Protein AF-A0A449AA00-F1 (afdb_monomer_lite)

Radius of gyration: 12.56 Å; chains: 1; bounding box: 26×24×32 Å

pLDDT: mean 91.99, std 5.95, range [57.31, 97.31]

Foldseek 3Di:
DQDPLLVVLVLCVQPPDPVLLVLLLVVCCVPPPVSVVLRCCVVVVHDDDSLVSNLVSSQSSVLLCVLLVVRRPGDHPDHDDHDDNVVSVVSCVVSVSD

Secondary structure (DSSP, 8-state):
---HHHHHTTTTTT-S-HHHHHHHHHHHHHH-HHHHHHHHHHHHT----HHHHHHHHHHHHHHHHHHHT-------SS--PPPPHHHHHHHHHHTT--

Sequence (98 aa):
MLSSKIISWNLFKGVTDHQKAMNYLNYIINTNFEAKSAYENIISGKEYDDSITKNFFAFALQQYSNYLGLDWNIQVENKFIEFPKNYLEKVAIELGDK

Organism: NCBI:txid2112

Structure (mmCIF, N/CA/C/O backbone):
data_AF-A0A449AA00-F1
#
_entry.id   AF-A0A449AA00-F1
#
loop_
_atom_site.group_PDB
_atom_site.id
_atom_site.type_symbol
_atom_site.label_atom_id
_atom_site.label_alt_id
_atom_site.label_comp_id
_atom_site.label_asym_id
_atom_site.label_entity_id
_atom_site.label_seq_id
_atom_site.pdbx_PDB_ins_code
_atom_site.Cartn_x
_atom_site.Cartn_y
_atom_site.Cartn_z
_atom_site.occupancy
_atom_site.B_iso_or_equiv
_atom_site.auth_seq_id
_atom_site.auth_comp_id
_atom_site.auth_asym_id
_atom_site.auth_atom_id
_atom_site.pdbx_PDB_model_num
ATOM 1 N N . MET A 1 1 ? 3.364 9.594 7.697 1.00 57.31 1 MET A N 1
ATOM 2 C CA . MET A 1 1 ? 3.947 8.437 8.407 1.00 57.31 1 MET A CA 1
ATOM 3 C C . MET A 1 1 ? 2.829 7.450 8.636 1.00 57.31 1 MET A C 1
ATOM 5 O O . MET A 1 1 ? 1.778 7.883 9.095 1.00 57.31 1 MET A O 1
ATOM 9 N N . LEU A 1 2 ? 3.040 6.175 8.302 1.00 75.12 2 LEU A N 1
ATOM 10 C CA . LEU A 1 2 ? 2.055 5.133 8.579 1.00 75.12 2 LEU A CA 1
ATOM 11 C C . LEU A 1 2 ? 1.873 4.967 10.087 1.00 75.12 2 LEU A C 1
ATOM 13 O O . LEU A 1 2 ? 2.816 5.132 10.861 1.00 75.12 2 LEU A O 1
ATOM 17 N N . SER A 1 3 ? 0.657 4.615 10.494 1.00 77.25 3 SER A N 1
ATOM 18 C CA . SER A 1 3 ? 0.364 4.305 11.886 1.00 77.25 3 SER A CA 1
ATOM 19 C C . SER A 1 3 ? 1.054 2.999 12.292 1.00 77.25 3 SER A C 1
ATOM 21 O O . SER A 1 3 ? 1.221 2.081 11.482 1.00 77.25 3 SER A O 1
ATOM 23 N N . SER A 1 4 ? 1.426 2.890 13.570 1.00 76.44 4 SER A N 1
ATOM 24 C CA . SER A 1 4 ? 1.991 1.660 14.152 1.00 76.44 4 SER A CA 1
ATOM 25 C C . SER A 1 4 ? 1.095 0.440 13.911 1.00 76.44 4 SER A C 1
ATOM 27 O O . SER A 1 4 ? 1.591 -0.672 13.736 1.00 76.44 4 SER A O 1
ATOM 29 N N . LYS A 1 5 ? -0.222 0.660 13.819 1.00 82.50 5 LYS A N 1
ATOM 30 C CA . LYS A 1 5 ? -1.218 -0.358 13.488 1.00 82.50 5 LYS A CA 1
ATOM 31 C C . LYS A 1 5 ? -0.999 -0.962 12.094 1.00 82.50 5 LYS A C 1
ATOM 33 O O . LYS A 1 5 ? -0.926 -2.183 11.990 1.00 82.50 5 LYS A O 1
ATOM 38 N N . ILE A 1 6 ? -0.813 -0.150 11.049 1.00 82.69 6 ILE A N 1
ATOM 39 C CA . ILE A 1 6 ? -0.568 -0.659 9.683 1.00 82.69 6 ILE A CA 1
ATOM 40 C C . ILE A 1 6 ? 0.716 -1.491 9.623 1.00 82.69 6 ILE A C 1
ATOM 42 O O . ILE A 1 6 ? 0.749 -2.546 8.992 1.00 82.69 6 ILE A O 1
ATOM 46 N N . ILE A 1 7 ? 1.758 -1.058 10.335 1.00 82.19 7 ILE A N 1
ATOM 47 C CA . ILE A 1 7 ? 3.023 -1.797 10.432 1.00 82.19 7 ILE A CA 1
ATOM 48 C C . ILE A 1 7 ? 2.800 -3.146 11.137 1.00 82.19 7 ILE A C 1
ATOM 50 O O . ILE A 1 7 ? 3.296 -4.175 10.677 1.00 82.19 7 ILE A O 1
ATOM 54 N N . SER A 1 8 ? 1.996 -3.168 12.206 1.00 84.44 8 SER A N 1
ATOM 55 C CA . SER A 1 8 ? 1.699 -4.385 12.977 1.00 84.44 8 SER A CA 1
ATOM 56 C C . SER A 1 8 ? 0.943 -5.463 12.190 1.00 84.44 8 SER A C 1
ATOM 58 O O . SER A 1 8 ? 1.044 -6.642 12.519 1.00 84.44 8 SER A O 1
ATOM 60 N N . TRP A 1 9 ? 0.236 -5.097 11.115 1.00 88.88 9 TRP A N 1
ATOM 61 C CA . TRP A 1 9 ? -0.487 -6.051 10.266 1.00 88.88 9 TRP A CA 1
ATOM 62 C C . TRP A 1 9 ? 0.404 -6.919 9.375 1.00 88.88 9 TRP A C 1
ATOM 64 O O . TRP A 1 9 ? -0.110 -7.827 8.716 1.00 88.88 9 TRP A O 1
ATOM 74 N N . ASN A 1 10 ? 1.718 -6.676 9.366 1.00 87.75 10 ASN A N 1
ATOM 75 C CA . ASN A 1 10 ? 2.692 -7.439 8.586 1.00 87.75 10 ASN A CA 1
ATOM 76 C C . ASN A 1 10 ? 2.390 -7.436 7.072 1.00 87.75 10 ASN A C 1
ATOM 78 O O . ASN A 1 10 ? 2.616 -8.425 6.376 1.00 87.75 10 ASN A O 1
ATOM 82 N N . LEU A 1 11 ? 1.871 -6.312 6.561 1.00 88.88 11 LEU A N 1
ATOM 83 C CA . LEU A 1 11 ? 1.503 -6.130 5.148 1.00 88.88 11 LEU A CA 1
ATOM 84 C C . LEU A 1 11 ? 2.692 -6.237 4.185 1.00 88.88 11 LEU A C 1
ATOM 86 O O . LEU A 1 11 ? 2.508 -6.502 3.004 1.00 88.88 11 LEU A O 1
ATOM 90 N N . PHE A 1 12 ? 3.908 -6.032 4.689 1.00 90.56 12 PHE A N 1
ATOM 91 C CA . PHE A 1 12 ? 5.132 -6.097 3.894 1.00 90.56 12 PHE A CA 1
ATOM 92 C C . PHE A 1 12 ? 5.700 -7.516 3.781 1.00 90.56 12 PHE A C 1
ATOM 94 O O . PHE A 1 12 ? 6.723 -7.725 3.136 1.00 90.56 12 PHE A O 1
ATOM 101 N N . LYS A 1 13 ? 5.046 -8.524 4.372 1.00 91.94 13 LYS A N 1
ATOM 102 C CA . LYS A 1 13 ? 5.453 -9.916 4.176 1.00 91.94 13 LYS A CA 1
ATOM 103 C C . LYS A 1 13 ? 5.364 -10.272 2.686 1.00 91.94 13 LYS A C 1
ATOM 105 O O . LYS A 1 13 ? 4.284 -10.229 2.108 1.00 91.94 13 LYS A O 1
ATOM 110 N N . GLY A 1 14 ? 6.498 -10.650 2.094 1.00 91.50 14 GLY A N 1
ATOM 111 C CA . GLY A 1 14 ? 6.603 -10.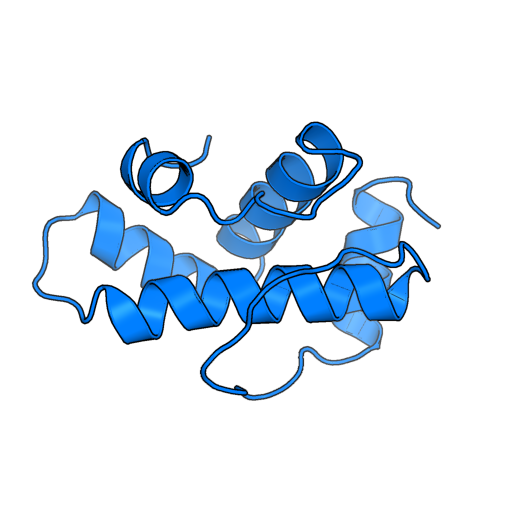978 0.665 1.00 91.50 14 GLY A CA 1
ATOM 112 C C . GLY A 1 14 ? 6.915 -9.786 -0.248 1.00 91.50 14 GLY A C 1
ATOM 113 O O . GLY A 1 14 ? 6.955 -9.959 -1.463 1.00 91.50 14 GLY A O 1
ATOM 114 N N . VAL A 1 15 ? 7.161 -8.601 0.319 1.00 95.06 15 VAL A N 1
ATOM 115 C CA . VAL A 1 15 ? 7.640 -7.409 -0.392 1.00 95.06 15 VAL A CA 1
ATOM 116 C C . VAL A 1 15 ? 9.167 -7.365 -0.327 1.00 95.06 15 VAL A C 1
ATOM 118 O O . VAL A 1 15 ? 9.742 -7.394 0.755 1.00 95.06 15 VAL A O 1
ATOM 121 N N . THR A 1 16 ? 9.838 -7.252 -1.473 1.00 92.88 16 THR A N 1
ATOM 122 C CA . THR A 1 16 ? 11.313 -7.199 -1.527 1.00 92.88 16 THR A CA 1
ATOM 123 C C . THR A 1 16 ? 11.869 -5.837 -1.091 1.00 92.88 16 THR A C 1
ATOM 125 O O . THR A 1 16 ? 12.908 -5.772 -0.443 1.00 92.88 16 THR A O 1
ATOM 128 N N . ASP A 1 17 ? 11.164 -4.745 -1.411 1.00 92.50 17 ASP A N 1
ATOM 129 C CA . ASP A 1 17 ? 11.540 -3.368 -1.059 1.00 92.50 17 ASP A CA 1
ATOM 130 C C . ASP A 1 17 ? 10.485 -2.741 -0.134 1.00 92.50 17 ASP A C 1
ATOM 132 O O . ASP A 1 17 ? 9.487 -2.154 -0.568 1.00 92.50 17 ASP A O 1
ATOM 136 N N . HIS A 1 18 ? 10.707 -2.883 1.174 1.00 91.44 18 HIS A N 1
ATOM 137 C CA . HIS A 1 18 ? 9.804 -2.348 2.193 1.00 91.44 18 HIS A CA 1
ATOM 138 C C . HIS A 1 18 ? 9.696 -0.819 2.144 1.00 91.44 18 HIS A C 1
ATOM 140 O O . HIS A 1 18 ? 8.633 -0.279 2.457 1.00 91.44 18 HIS A O 1
ATOM 146 N N . GLN A 1 19 ? 10.759 -0.108 1.754 1.00 91.38 19 GLN A N 1
ATOM 147 C CA . GLN A 1 19 ? 10.736 1.352 1.699 1.00 91.38 19 GLN A CA 1
ATOM 148 C C . GLN A 1 19 ? 9.844 1.834 0.554 1.00 91.38 19 GLN A C 1
ATOM 150 O O . GLN A 1 19 ? 9.048 2.755 0.748 1.00 91.38 19 GLN A O 1
ATOM 155 N N . LYS A 1 20 ? 9.905 1.181 -0.611 1.00 94.50 20 LYS A N 1
ATOM 156 C CA . LYS A 1 20 ? 9.001 1.465 -1.734 1.00 94.50 20 LYS A CA 1
ATOM 157 C C . LYS A 1 20 ? 7.540 1.220 -1.360 1.00 94.50 20 LYS A C 1
ATOM 159 O O . LYS A 1 20 ? 6.702 2.093 -1.571 1.00 94.50 20 LYS A O 1
ATOM 164 N N . ALA A 1 21 ? 7.236 0.085 -0.731 1.00 95.00 21 ALA A N 1
ATOM 165 C CA . ALA A 1 21 ? 5.881 -0.213 -0.260 1.00 95.00 21 ALA A CA 1
ATOM 166 C C . ALA A 1 21 ? 5.381 0.803 0.782 1.00 95.00 21 ALA A C 1
ATOM 168 O O . ALA A 1 21 ? 4.236 1.253 0.723 1.00 95.00 21 ALA A O 1
ATOM 169 N N . MET A 1 22 ? 6.251 1.213 1.708 1.00 93.56 22 MET A N 1
ATOM 170 C CA . MET A 1 22 ? 5.968 2.253 2.697 1.00 93.56 22 MET A CA 1
ATOM 171 C C . MET A 1 22 ? 5.667 3.602 2.029 1.00 93.56 22 MET A C 1
ATOM 173 O O . MET A 1 22 ? 4.693 4.266 2.390 1.00 93.56 22 MET A O 1
ATOM 177 N N . ASN A 1 23 ? 6.476 4.011 1.050 1.00 94.50 23 ASN A N 1
ATOM 178 C CA . ASN A 1 23 ? 6.276 5.256 0.305 1.00 94.50 23 ASN A CA 1
ATOM 179 C C . ASN A 1 23 ? 4.953 5.229 -0.466 1.00 94.50 23 ASN A C 1
ATOM 181 O O . ASN A 1 23 ? 4.180 6.182 -0.375 1.00 94.50 23 ASN A O 1
ATOM 185 N N . TYR A 1 24 ? 4.655 4.111 -1.130 1.00 96.38 24 TYR A N 1
ATOM 186 C CA . TYR A 1 24 ? 3.395 3.902 -1.833 1.00 96.38 24 TYR A CA 1
ATOM 187 C C . TYR A 1 24 ? 2.181 4.024 -0.905 1.00 96.38 24 TYR A C 1
ATOM 189 O O . TYR A 1 24 ? 1.287 4.827 -1.172 1.00 96.38 24 TYR A O 1
ATOM 197 N N . LEU A 1 25 ? 2.169 3.307 0.226 1.00 95.88 25 LEU A N 1
ATOM 198 C CA . LEU A 1 25 ? 1.064 3.394 1.186 1.00 95.88 25 LEU A CA 1
ATOM 199 C C . LEU A 1 25 ? 0.885 4.817 1.730 1.00 95.88 25 LEU A C 1
ATOM 201 O O . LEU A 1 25 ? -0.238 5.314 1.787 1.00 95.88 25 LEU A O 1
ATOM 205 N N . ASN A 1 26 ? 1.978 5.500 2.089 1.00 94.50 26 ASN A N 1
ATOM 206 C CA . ASN A 1 26 ? 1.900 6.897 2.524 1.00 94.50 26 ASN A CA 1
ATOM 207 C C . ASN A 1 26 ? 1.333 7.802 1.418 1.00 94.50 26 ASN A C 1
ATOM 209 O O . ASN A 1 26 ? 0.548 8.700 1.717 1.00 94.50 26 ASN A O 1
ATOM 213 N N . TYR A 1 27 ? 1.707 7.586 0.157 1.00 95.56 27 TYR A N 1
ATOM 214 C CA . TYR A 1 27 ? 1.216 8.392 -0.957 1.00 95.56 27 TYR A CA 1
ATOM 215 C C . TYR A 1 27 ? -0.287 8.194 -1.185 1.00 95.56 27 TYR A C 1
ATOM 217 O O . TYR A 1 27 ? -1.032 9.176 -1.253 1.00 95.56 27 TYR A O 1
ATOM 225 N N . ILE A 1 28 ? -0.766 6.946 -1.252 1.00 96.19 28 ILE A N 1
ATOM 226 C CA . ILE A 1 28 ? -2.190 6.684 -1.513 1.00 96.19 28 ILE A CA 1
ATOM 227 C C . ILE A 1 28 ? -3.079 7.141 -0.354 1.00 96.19 28 ILE A C 1
ATOM 229 O O . ILE A 1 28 ? -4.148 7.684 -0.601 1.00 96.19 28 ILE A O 1
ATOM 233 N N . ILE A 1 29 ? -2.619 7.039 0.898 1.00 95.25 29 ILE A N 1
ATOM 234 C CA . ILE A 1 29 ? -3.355 7.560 2.065 1.00 95.25 29 ILE A CA 1
ATOM 235 C C . ILE A 1 29 ? -3.591 9.073 1.950 1.00 95.25 29 ILE A C 1
ATOM 237 O O . ILE A 1 29 ? -4.590 9.583 2.448 1.00 95.25 29 ILE A O 1
ATOM 241 N N . ASN A 1 30 ? -2.696 9.802 1.282 1.00 94.38 30 ASN A N 1
ATOM 242 C CA . ASN A 1 30 ? -2.823 11.248 1.115 1.00 94.38 30 ASN A CA 1
ATOM 243 C C . ASN A 1 30 ? -3.571 11.660 -0.161 1.00 94.38 30 ASN A C 1
ATOM 245 O O . ASN A 1 30 ? -3.997 12.809 -0.262 1.00 94.38 30 ASN A O 1
ATOM 249 N N . THR A 1 31 ? -3.725 10.761 -1.137 1.00 95.44 31 THR A N 1
ATOM 250 C CA . THR A 1 31 ? -4.201 11.116 -2.488 1.00 95.44 31 THR A CA 1
ATOM 251 C C . THR A 1 31 ? -5.424 10.333 -2.961 1.00 95.44 31 THR A C 1
ATOM 253 O O . THR A 1 31 ? -6.069 10.760 -3.917 1.00 95.44 31 THR A O 1
ATOM 256 N N . ASN A 1 32 ? -5.773 9.224 -2.305 1.00 95.81 32 ASN A N 1
ATOM 257 C CA . ASN A 1 32 ? -6.970 8.433 -2.572 1.00 95.81 32 ASN A CA 1
ATOM 258 C C . ASN A 1 32 ? -7.955 8.547 -1.396 1.00 95.81 32 ASN A C 1
ATOM 260 O O . ASN A 1 32 ? -7.577 8.418 -0.231 1.00 95.81 32 ASN A O 1
ATOM 264 N N . PHE A 1 33 ? -9.225 8.806 -1.713 1.00 94.50 33 PHE A N 1
ATOM 265 C CA . PHE A 1 33 ? -10.264 9.065 -0.717 1.00 94.50 33 PHE A CA 1
ATOM 266 C C . PHE A 1 33 ? -10.527 7.846 0.174 1.00 94.50 33 PHE A C 1
ATOM 268 O O . PHE A 1 33 ? -10.596 7.983 1.395 1.00 94.50 33 PHE A O 1
ATOM 275 N N . GLU A 1 34 ? -10.618 6.655 -0.415 1.00 93.88 34 GLU A N 1
ATOM 276 C CA . GLU A 1 34 ? -10.877 5.408 0.303 1.00 93.88 34 GLU A CA 1
ATOM 277 C C . GLU A 1 34 ? -9.720 5.058 1.247 1.00 93.88 34 GLU A C 1
ATOM 279 O O . GLU A 1 34 ? -9.945 4.775 2.424 1.00 93.88 34 GLU A O 1
ATOM 284 N N . ALA A 1 35 ? -8.476 5.161 0.770 1.00 94.50 35 ALA A N 1
ATOM 285 C CA . ALA A 1 35 ? -7.278 4.931 1.573 1.00 94.50 35 ALA A CA 1
ATOM 286 C C . ALA A 1 35 ? -7.153 5.939 2.720 1.00 94.50 35 ALA A C 1
ATOM 288 O O . ALA A 1 35 ? -6.810 5.554 3.842 1.00 94.50 35 ALA A O 1
ATOM 289 N N . LYS A 1 36 ? -7.470 7.214 2.464 1.00 95.25 36 LYS A N 1
ATOM 290 C CA . LYS A 1 36 ? -7.509 8.252 3.496 1.00 95.25 36 LYS A CA 1
ATOM 291 C C . LYS A 1 36 ? -8.564 7.946 4.554 1.00 95.25 36 LYS A C 1
ATOM 293 O O . LYS A 1 36 ? -8.252 7.961 5.740 1.00 95.25 36 LYS A O 1
ATOM 298 N N . SER A 1 37 ? -9.787 7.626 4.135 1.00 93.94 37 SER A N 1
ATOM 299 C CA . SER A 1 37 ? -10.892 7.319 5.049 1.00 93.94 37 SER A CA 1
ATOM 300 C C . SER A 1 37 ? -10.593 6.084 5.906 1.00 93.94 37 SER A C 1
ATOM 302 O O . SER A 1 37 ? -10.767 6.117 7.126 1.00 93.94 37 SER A O 1
ATOM 304 N N . ALA A 1 38 ? -10.054 5.024 5.296 1.00 93.00 38 ALA A N 1
ATOM 305 C CA . ALA A 1 38 ? -9.594 3.836 6.006 1.00 93.00 38 ALA A CA 1
ATOM 306 C C . ALA A 1 38 ? -8.511 4.180 7.043 1.00 93.00 38 ALA A C 1
ATOM 308 O O . ALA A 1 38 ? -8.591 3.754 8.196 1.00 93.00 38 ALA A O 1
ATOM 309 N N . TYR A 1 39 ? -7.529 5.002 6.665 1.00 93.62 39 TYR A N 1
ATOM 310 C CA . TYR A 1 39 ? -6.480 5.458 7.575 1.00 93.62 39 TYR A CA 1
ATOM 311 C C . TYR A 1 39 ? -7.018 6.297 8.740 1.00 93.62 39 TYR A C 1
ATOM 313 O O . TYR A 1 39 ? -6.624 6.091 9.888 1.00 93.62 39 TYR A O 1
ATOM 321 N N . GLU A 1 40 ? -7.940 7.216 8.466 1.00 93.12 40 GLU A N 1
ATOM 322 C CA . GLU A 1 40 ? -8.577 8.062 9.476 1.00 93.12 40 GLU A CA 1
ATOM 323 C C . GLU A 1 40 ? -9.370 7.237 10.495 1.00 93.12 40 GLU A C 1
ATOM 325 O O . GLU A 1 40 ? -9.299 7.508 11.697 1.00 93.12 40 GLU A O 1
ATOM 330 N N . ASN A 1 41 ? -10.064 6.185 10.057 1.00 91.88 41 ASN A N 1
ATOM 331 C CA . ASN A 1 41 ? -10.741 5.254 10.964 1.00 91.88 41 ASN A CA 1
ATOM 332 C C . ASN A 1 41 ? -9.743 4.525 11.878 1.00 91.88 41 ASN A C 1
ATOM 334 O O . ASN A 1 41 ? -9.975 4.449 13.084 1.00 91.88 41 ASN A O 1
ATOM 338 N N . ILE A 1 42 ? -8.592 4.096 11.340 1.00 91.06 42 ILE A N 1
ATOM 339 C CA . ILE A 1 42 ? -7.519 3.468 12.127 1.00 91.06 42 ILE A CA 1
ATOM 340 C C . ILE A 1 42 ? -7.004 4.408 13.222 1.00 91.06 42 ILE A C 1
ATOM 342 O O . ILE A 1 42 ? -6.881 3.996 14.376 1.00 91.06 42 ILE A O 1
ATOM 346 N N . ILE A 1 43 ? -6.670 5.656 12.876 1.00 91.38 43 ILE A N 1
ATOM 347 C CA . ILE A 1 43 ? -6.029 6.587 13.823 1.00 91.38 43 ILE A CA 1
ATOM 348 C C . ILE A 1 43 ? -7.018 7.255 14.781 1.00 91.38 43 ILE A C 1
ATOM 350 O O . ILE A 1 43 ? -6.613 7.697 15.852 1.00 91.38 43 ILE A O 1
ATOM 354 N N . SER A 1 44 ? -8.300 7.342 14.414 1.00 89.12 44 SER A N 1
ATOM 355 C CA . SER A 1 44 ? -9.337 7.926 15.274 1.00 89.12 44 SER A CA 1
ATOM 356 C C . SER A 1 44 ? -9.827 6.971 16.362 1.00 89.12 44 SER A C 1
ATOM 358 O O . SER A 1 44 ? -10.548 7.405 17.258 1.00 89.12 44 SER A O 1
ATOM 360 N N . GLY A 1 45 ? -9.456 5.687 16.297 1.00 81.69 45 GLY A N 1
ATOM 361 C CA . GLY A 1 45 ? -9.919 4.673 17.245 1.00 81.69 45 GLY A CA 1
ATOM 362 C C . GLY A 1 45 ? -11.420 4.390 17.148 1.00 81.69 45 GLY A C 1
ATOM 363 O O . GLY A 1 45 ? -11.989 3.814 18.073 1.00 81.69 45 GLY A O 1
ATOM 364 N N . LYS A 1 46 ? -12.067 4.805 16.049 1.00 86.12 46 LYS A N 1
ATOM 365 C CA . LYS A 1 46 ? -13.440 4.401 15.733 1.00 86.12 46 LYS A CA 1
ATOM 366 C C . LYS A 1 46 ? -13.490 2.890 15.529 1.00 86.12 46 LYS A C 1
ATOM 368 O O . LYS A 1 46 ? -12.485 2.270 15.203 1.00 86.12 46 LYS A O 1
ATOM 373 N N . GLU A 1 47 ? -14.666 2.302 15.696 1.00 87.88 47 GLU A N 1
ATOM 374 C CA . GLU A 1 47 ? -14.874 0.907 15.322 1.00 87.88 47 GLU A CA 1
ATOM 375 C C . GLU A 1 47 ? -14.737 0.761 13.799 1.00 87.88 47 GLU A C 1
ATOM 377 O O . GLU A 1 47 ? -15.367 1.491 13.030 1.00 87.88 47 GLU A O 1
ATOM 382 N N . TYR A 1 48 ? -13.876 -0.156 13.366 1.00 90.00 48 TYR A N 1
ATOM 383 C CA . TYR A 1 48 ? -13.709 -0.548 11.972 1.00 90.00 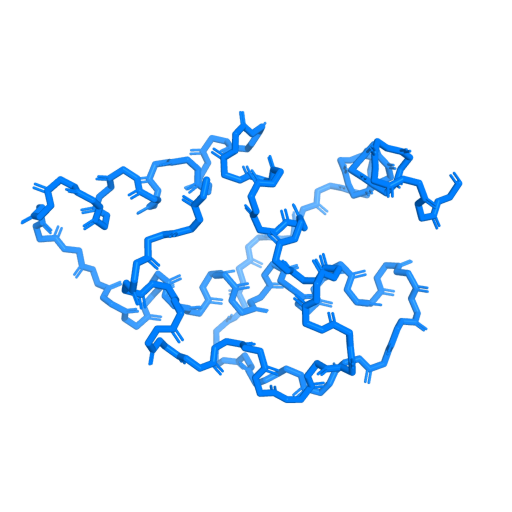48 TYR A CA 1
ATOM 384 C C . TYR A 1 48 ? -13.371 -2.036 11.902 1.00 90.00 48 TYR A C 1
ATOM 386 O O . TYR A 1 48 ? -12.885 -2.629 12.865 1.00 90.00 48 TYR A O 1
ATOM 394 N N . ASP A 1 49 ? -13.606 -2.638 10.740 1.00 91.12 49 ASP A N 1
ATOM 395 C CA . ASP A 1 49 ? -13.217 -4.019 10.493 1.00 91.12 49 ASP A CA 1
ATOM 396 C C . ASP A 1 49 ? -11.723 -4.083 10.126 1.00 91.12 49 ASP A C 1
ATOM 398 O O . ASP A 1 49 ? -11.298 -3.672 9.037 1.00 91.12 49 ASP A O 1
ATOM 402 N N . ASP A 1 50 ? -10.920 -4.578 11.072 1.00 89.88 50 ASP A N 1
ATOM 403 C CA . ASP A 1 50 ? -9.473 -4.782 10.940 1.00 89.88 50 ASP A CA 1
ATOM 404 C C . ASP A 1 50 ? -9.133 -5.668 9.728 1.00 89.88 50 ASP A C 1
ATOM 406 O O . ASP A 1 50 ? -8.162 -5.397 9.021 1.00 89.88 50 ASP A O 1
ATOM 410 N N . SER A 1 51 ? -9.932 -6.708 9.465 1.00 91.25 51 SER A N 1
ATOM 411 C CA . SER A 1 51 ? -9.690 -7.672 8.387 1.00 91.25 51 SER A CA 1
ATOM 412 C C . SER A 1 51 ? -9.944 -7.051 7.017 1.00 91.25 51 SER A C 1
ATOM 414 O O . SER A 1 51 ? -9.092 -7.144 6.127 1.00 91.25 51 SER A O 1
ATOM 416 N N . ILE A 1 52 ? -11.077 -6.362 6.857 1.00 92.25 52 ILE A N 1
ATOM 417 C CA . ILE A 1 52 ? -11.422 -5.641 5.624 1.00 92.25 52 ILE A CA 1
ATOM 418 C C . ILE A 1 52 ? -10.362 -4.575 5.336 1.00 92.25 52 ILE A C 1
ATOM 420 O O . ILE A 1 52 ? -9.831 -4.503 4.227 1.00 92.25 52 ILE A O 1
ATOM 424 N N . THR A 1 53 ? -10.005 -3.782 6.347 1.00 92.94 53 THR A N 1
ATOM 425 C CA . THR A 1 53 ? -9.059 -2.668 6.193 1.00 92.94 53 THR A CA 1
ATOM 426 C C . THR A 1 53 ? -7.646 -3.161 5.880 1.00 92.94 53 THR A C 1
ATOM 428 O O . THR A 1 53 ? -6.976 -2.626 4.994 1.00 92.94 53 THR A O 1
ATOM 431 N N . LYS A 1 54 ? -7.195 -4.225 6.552 1.00 93.69 54 LYS A N 1
ATOM 432 C CA . LYS A 1 54 ? -5.918 -4.882 6.250 1.00 93.69 54 LYS A CA 1
ATOM 433 C C . LYS A 1 54 ? -5.897 -5.415 4.817 1.00 93.69 54 LYS A C 1
ATOM 435 O O . LYS A 1 54 ? -4.934 -5.168 4.090 1.00 93.69 54 LYS A O 1
ATOM 440 N N . ASN A 1 55 ? -6.947 -6.126 4.405 1.00 94.12 55 ASN A N 1
ATOM 441 C CA . ASN A 1 55 ? -7.044 -6.683 3.058 1.00 94.12 55 ASN A CA 1
ATOM 442 C C . ASN A 1 55 ? -7.070 -5.586 1.984 1.00 94.12 55 ASN A C 1
ATOM 444 O O . ASN A 1 55 ? -6.451 -5.765 0.937 1.00 94.12 55 ASN A O 1
ATOM 448 N N . PHE A 1 56 ? -7.697 -4.437 2.251 1.00 95.38 56 PHE A N 1
ATOM 449 C CA . PHE A 1 56 ? -7.671 -3.287 1.344 1.00 95.38 56 PHE A CA 1
ATOM 450 C C . PHE A 1 56 ? -6.235 -2.821 1.061 1.00 95.38 56 PHE A C 1
ATOM 452 O O . PHE A 1 56 ? -5.834 -2.720 -0.100 1.00 95.38 56 PHE A O 1
ATOM 459 N N . PHE A 1 57 ? -5.421 -2.604 2.100 1.00 95.31 57 PHE A N 1
ATOM 460 C CA . PHE A 1 57 ? -4.032 -2.174 1.911 1.00 95.31 57 PHE A CA 1
ATOM 461 C C . PHE A 1 57 ? -3.141 -3.270 1.308 1.00 95.31 57 PHE A C 1
ATOM 463 O O . PHE A 1 57 ? -2.255 -2.960 0.510 1.00 95.31 57 PHE A O 1
ATOM 470 N N . ALA A 1 58 ? -3.388 -4.545 1.628 1.00 95.81 58 ALA A N 1
ATOM 471 C CA . ALA A 1 58 ? -2.706 -5.666 0.977 1.00 95.81 58 ALA A CA 1
ATOM 472 C C . ALA A 1 58 ? -3.011 -5.704 -0.531 1.00 95.81 58 ALA A C 1
ATOM 474 O O . ALA A 1 58 ? -2.103 -5.831 -1.354 1.00 95.81 58 ALA A O 1
ATOM 475 N N . PHE A 1 59 ? -4.279 -5.526 -0.907 1.00 96.19 59 PHE A N 1
ATOM 476 C CA . PHE A 1 59 ? -4.695 -5.489 -2.304 1.00 96.19 59 PHE A CA 1
ATOM 477 C C . PHE A 1 59 ? -4.139 -4.266 -3.041 1.00 96.19 59 PHE A C 1
ATOM 479 O O . PHE A 1 59 ? -3.693 -4.396 -4.179 1.00 96.19 59 PHE A O 1
ATOM 486 N N . ALA A 1 60 ? -4.083 -3.098 -2.395 1.00 96.44 60 ALA A N 1
ATOM 487 C CA . ALA A 1 60 ? -3.429 -1.910 -2.946 1.00 96.44 60 ALA A CA 1
ATOM 488 C C . ALA A 1 60 ? -1.945 -2.170 -3.273 1.00 96.44 60 ALA A C 1
ATOM 490 O O . ALA A 1 60 ? -1.489 -1.879 -4.379 1.00 96.44 60 ALA A O 1
ATOM 491 N N . LEU A 1 61 ? -1.198 -2.773 -2.340 1.00 96.75 61 LEU A N 1
ATOM 492 C CA . LEU A 1 61 ? 0.204 -3.140 -2.560 1.00 96.75 61 LEU A CA 1
ATOM 493 C C . LEU A 1 61 ? 0.366 -4.150 -3.704 1.00 96.75 61 LEU A C 1
ATOM 495 O O . LEU A 1 61 ? 1.268 -4.003 -4.530 1.00 96.75 61 LEU A O 1
ATOM 499 N N . GLN A 1 62 ? -0.512 -5.155 -3.775 1.00 96.81 62 GLN A N 1
ATOM 500 C CA . GLN A 1 62 ? -0.483 -6.156 -4.842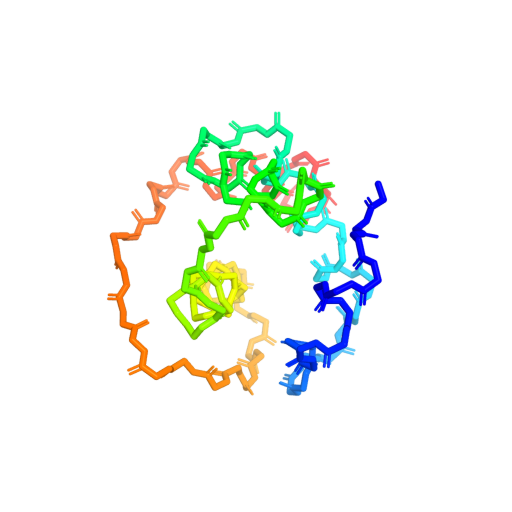 1.00 96.81 62 GLN A CA 1
ATOM 501 C C . GLN A 1 62 ? -0.717 -5.509 -6.212 1.00 96.81 62 GLN A C 1
ATOM 503 O O . GLN A 1 62 ? 0.010 -5.797 -7.160 1.00 96.81 62 GLN A O 1
ATOM 508 N N . GLN A 1 63 ? -1.686 -4.599 -6.321 1.00 96.38 63 GLN A N 1
ATOM 509 C CA . GLN A 1 63 ? -1.954 -3.880 -7.566 1.00 96.38 63 GLN A CA 1
ATOM 510 C C . GLN A 1 63 ? -0.761 -3.040 -8.024 1.00 96.38 63 GLN A C 1
ATOM 512 O O . GLN A 1 63 ? -0.427 -3.056 -9.208 1.00 96.38 63 GLN A O 1
ATOM 517 N N . TYR A 1 64 ? -0.093 -2.343 -7.103 1.00 97.31 64 TYR A N 1
ATOM 518 C CA . TYR A 1 64 ? 1.094 -1.554 -7.436 1.00 97.31 64 TYR A CA 1
ATOM 519 C C . TYR A 1 64 ? 2.260 -2.431 -7.898 1.00 97.31 64 TYR A C 1
ATOM 521 O O . TYR A 1 64 ? 2.883 -2.146 -8.921 1.00 97.31 64 TYR A O 1
ATOM 529 N N . SER A 1 65 ? 2.493 -3.547 -7.199 1.00 97.25 65 SER A N 1
ATOM 530 C CA . SER A 1 65 ? 3.468 -4.558 -7.610 1.00 97.25 65 SER A CA 1
ATOM 531 C C . SER A 1 65 ? 3.186 -5.078 -9.016 1.00 97.25 65 SER A C 1
ATOM 533 O O . SER A 1 65 ? 4.088 -5.111 -9.849 1.00 97.25 65 SER A O 1
ATOM 535 N N . ASN A 1 66 ? 1.935 -5.442 -9.300 1.00 96.25 66 ASN A N 1
ATOM 536 C CA . ASN A 1 66 ? 1.531 -5.948 -10.610 1.00 96.25 66 ASN A CA 1
ATOM 537 C C . ASN A 1 66 ? 1.686 -4.885 -11.705 1.00 96.25 66 ASN A C 1
ATOM 539 O O . ASN A 1 66 ? 2.087 -5.206 -12.819 1.00 96.25 66 ASN A O 1
ATOM 543 N N . TYR A 1 67 ? 1.384 -3.622 -11.397 1.00 97.25 67 TYR A N 1
ATOM 544 C CA . TYR A 1 67 ? 1.508 -2.514 -12.343 1.00 97.25 67 TYR A CA 1
ATOM 545 C C . TYR A 1 67 ? 2.962 -2.234 -12.750 1.00 97.25 67 TYR A C 1
ATOM 547 O O . TYR A 1 67 ? 3.224 -1.923 -13.913 1.00 97.25 67 TYR A O 1
ATOM 555 N N . LEU A 1 68 ? 3.896 -2.348 -11.804 1.00 96.69 68 LEU A N 1
ATOM 556 C CA . LEU A 1 68 ? 5.324 -2.108 -12.026 1.00 96.69 68 LEU A CA 1
ATOM 557 C C . LEU A 1 68 ? 6.129 -3.373 -12.363 1.00 96.69 68 LEU A C 1
ATOM 559 O O . LEU A 1 68 ? 7.298 -3.257 -12.716 1.00 96.69 68 LEU A O 1
ATOM 563 N N . GLY A 1 69 ? 5.533 -4.564 -12.264 1.00 96.00 69 GLY A N 1
ATOM 564 C CA . GLY A 1 69 ? 6.236 -5.835 -12.469 1.00 96.00 69 GLY A CA 1
ATOM 565 C C . GLY A 1 69 ? 7.262 -6.136 -11.372 1.00 96.00 69 GLY A C 1
ATOM 566 O O . GLY A 1 69 ? 8.374 -6.552 -11.671 1.00 96.00 69 GLY A O 1
ATOM 567 N N . LEU A 1 70 ? 6.916 -5.874 -10.105 1.00 94.88 70 LEU A N 1
ATOM 568 C CA . LEU A 1 70 ? 7.824 -6.042 -8.956 1.00 94.88 70 LEU A CA 1
ATOM 569 C C . LEU A 1 70 ? 7.795 -7.444 -8.328 1.00 94.88 70 LEU A C 1
ATOM 571 O O . LEU A 1 70 ? 8.574 -7.710 -7.412 1.00 94.88 70 LEU A O 1
ATOM 575 N N . ASP A 1 71 ? 6.877 -8.307 -8.773 1.00 94.12 71 ASP A N 1
ATOM 576 C CA . ASP A 1 71 ? 6.717 -9.695 -8.319 1.00 94.12 71 ASP A CA 1
ATOM 577 C C . ASP A 1 71 ? 6.606 -9.873 -6.787 1.00 94.12 71 ASP A C 1
ATOM 579 O O . ASP A 1 71 ? 7.027 -10.886 -6.224 1.00 94.12 71 ASP A O 1
ATOM 583 N N . TRP A 1 72 ? 6.023 -8.900 -6.076 1.00 96.31 72 TRP A N 1
ATOM 584 C CA . TRP A 1 72 ? 5.779 -9.019 -4.637 1.00 96.31 72 TRP A CA 1
ATOM 585 C C . TRP A 1 72 ? 4.749 -10.114 -4.335 1.00 96.31 72 TRP A C 1
ATOM 587 O O . TRP A 1 72 ? 3.623 -10.102 -4.837 1.00 96.31 72 TRP A O 1
ATOM 597 N N . ASN A 1 73 ? 5.106 -11.032 -3.436 1.00 94.88 73 ASN A N 1
ATOM 598 C CA . ASN A 1 73 ? 4.256 -12.145 -3.015 1.00 94.88 73 ASN A CA 1
ATOM 599 C C . ASN A 1 73 ? 3.351 -11.736 -1.843 1.00 94.88 73 ASN A C 1
ATOM 601 O O . ASN A 1 73 ? 3.532 -12.174 -0.704 1.00 94.88 73 ASN A O 1
ATOM 605 N N . ILE A 1 74 ? 2.402 -10.847 -2.125 1.00 93.31 74 ILE A N 1
ATOM 606 C CA . ILE A 1 74 ? 1.488 -10.305 -1.117 1.00 93.31 74 ILE A CA 1
ATOM 607 C C . ILE A 1 74 ? 0.254 -11.194 -1.009 1.00 93.31 74 ILE A C 1
ATOM 609 O O . ILE A 1 74 ? -0.458 -11.424 -1.990 1.00 93.31 74 ILE A O 1
ATOM 613 N N . GLN A 1 75 ? -0.022 -11.658 0.209 1.00 89.12 75 GLN A N 1
ATOM 614 C CA . GLN A 1 75 ? -1.231 -12.416 0.507 1.00 89.12 75 GLN A CA 1
ATOM 615 C C . GLN A 1 75 ? -2.434 -11.474 0.569 1.00 89.12 75 GLN A C 1
ATOM 617 O O . GLN A 1 75 ? -2.503 -10.596 1.427 1.00 89.12 75 GLN A O 1
ATOM 622 N N . VAL A 1 76 ? -3.381 -11.686 -0.341 1.00 89.44 76 VAL A N 1
ATOM 623 C CA . VAL A 1 76 ? -4.650 -10.962 -0.403 1.00 89.44 76 VAL A CA 1
ATOM 624 C C . VAL A 1 76 ? -5.771 -11.977 -0.237 1.00 89.44 76 VAL A C 1
ATOM 626 O O . VAL A 1 76 ? -5.905 -12.883 -1.059 1.00 89.44 76 VAL A O 1
ATOM 629 N N . GLU A 1 77 ? -6.570 -11.837 0.818 1.00 85.56 77 GLU A N 1
ATOM 630 C CA . GLU A 1 77 ? -7.693 -12.746 1.083 1.00 85.56 77 GLU A CA 1
ATOM 631 C C . GLU A 1 77 ? -8.954 -12.298 0.333 1.00 85.56 77 GLU A C 1
ATOM 633 O O . GLU A 1 77 ? -9.756 -13.129 -0.084 1.00 85.56 77 GLU A O 1
ATOM 638 N N . ASN A 1 78 ? -9.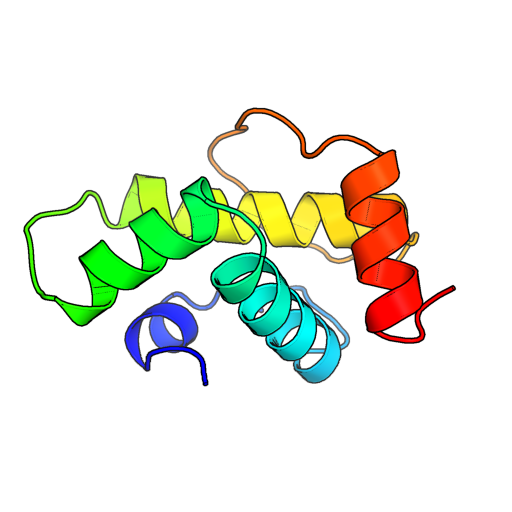108 -10.986 0.115 1.00 85.31 78 ASN A N 1
ATOM 639 C CA . ASN A 1 78 ? -10.263 -10.386 -0.551 1.00 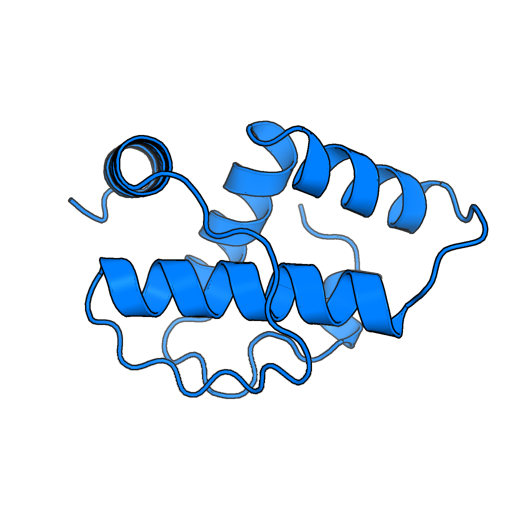85.31 78 ASN A CA 1
ATOM 640 C C . ASN A 1 78 ? -9.827 -9.416 -1.652 1.00 85.31 78 ASN A C 1
ATOM 642 O O . ASN A 1 78 ? -8.969 -8.563 -1.431 1.00 85.31 78 ASN A O 1
ATOM 646 N N . LYS A 1 79 ? -10.447 -9.519 -2.832 1.00 84.44 79 LYS A N 1
ATOM 647 C CA . LYS A 1 79 ? -10.252 -8.557 -3.926 1.00 84.44 79 LYS A CA 1
ATOM 648 C C . LYS A 1 79 ? -11.209 -7.378 -3.761 1.00 84.44 79 LYS A C 1
ATOM 650 O O . LYS A 1 79 ? -12.373 -7.578 -3.419 1.00 84.44 79 LYS A O 1
ATOM 655 N N . PHE A 1 80 ? -10.728 -6.174 -4.050 1.00 90.62 80 PHE A N 1
ATOM 656 C CA . PHE A 1 80 ? -11.527 -4.945 -4.052 1.00 90.62 80 PHE A CA 1
ATOM 657 C C . PHE A 1 80 ? -11.628 -4.383 -5.471 1.00 90.62 80 PHE A C 1
ATOM 659 O O . PHE A 1 80 ? -11.146 -4.986 -6.431 1.00 90.62 80 PHE A O 1
ATOM 666 N N . ILE A 1 81 ? -12.254 -3.215 -5.603 1.00 90.19 81 ILE A N 1
ATOM 667 C CA . ILE A 1 81 ? -12.226 -2.447 -6.847 1.00 90.19 81 ILE A CA 1
ATOM 668 C C . ILE A 1 81 ? -10.772 -2.064 -7.142 1.00 90.19 81 ILE A C 1
ATOM 670 O O . ILE A 1 81 ? -10.061 -1.556 -6.273 1.00 90.19 81 ILE A O 1
ATOM 674 N N . GLU A 1 82 ? -10.330 -2.346 -8.365 1.00 94.12 82 GLU A N 1
ATOM 675 C CA . GLU A 1 82 ? -8.988 -1.997 -8.814 1.00 94.12 82 GLU A CA 1
ATOM 676 C C . GLU A 1 82 ? -8.834 -0.480 -8.956 1.00 94.12 82 GLU A C 1
ATOM 678 O O . GLU A 1 82 ? -9.749 0.230 -9.383 1.00 94.12 82 GLU A O 1
ATOM 683 N N . PHE A 1 83 ? -7.647 0.023 -8.629 1.00 95.62 83 PHE A N 1
ATOM 684 C CA . PHE A 1 83 ? -7.288 1.392 -8.919 1.00 95.62 83 PHE A CA 1
ATOM 685 C C . PHE A 1 83 ? -7.228 1.603 -10.435 1.00 95.62 83 PHE A C 1
ATOM 687 O O . PHE A 1 83 ? -6.632 0.796 -11.156 1.00 95.62 83 PHE A O 1
ATOM 694 N N . PRO A 1 84 ? -7.786 2.716 -10.939 1.00 95.88 84 PRO A N 1
ATOM 695 C CA . PRO A 1 84 ? -7.646 3.077 -12.339 1.00 95.88 84 PRO A CA 1
ATOM 696 C C . PRO A 1 84 ? -6.170 3.109 -12.762 1.00 95.88 84 PRO A C 1
ATOM 698 O O . PRO A 1 84 ? -5.320 3.640 -12.046 1.00 95.88 84 PRO A O 1
ATOM 701 N N . LYS A 1 85 ? -5.851 2.579 -13.949 1.00 94.94 85 LYS A N 1
ATOM 702 C CA . LYS A 1 85 ? -4.461 2.521 -14.444 1.00 94.94 85 LYS A CA 1
ATOM 703 C C . LYS A 1 85 ? -3.783 3.894 -14.478 1.00 94.94 85 LYS A C 1
ATOM 705 O O . LYS A 1 85 ? -2.622 3.999 -14.108 1.00 94.94 85 LYS A O 1
ATOM 710 N N . ASN A 1 86 ? -4.515 4.941 -14.857 1.00 96.19 86 ASN A N 1
ATOM 711 C CA . ASN A 1 86 ? -4.023 6.323 -14.855 1.00 96.19 86 ASN A CA 1
ATOM 712 C C . ASN A 1 86 ? -3.697 6.838 -13.441 1.00 96.19 86 ASN A C 1
ATOM 714 O O . ASN A 1 86 ? -2.809 7.671 -13.282 1.00 96.19 86 ASN A O 1
ATOM 718 N N . TYR A 1 87 ? -4.388 6.347 -12.408 1.00 96.62 87 TYR A N 1
ATOM 719 C CA . TYR A 1 87 ? -4.039 6.658 -11.025 1.00 96.62 87 TYR A CA 1
ATOM 720 C C . TYR A 1 87 ? -2.736 5.958 -10.623 1.00 96.62 87 TYR A C 1
ATOM 722 O O . TYR A 1 87 ? -1.837 6.619 -10.114 1.00 96.62 87 TYR A O 1
ATOM 730 N N . LEU A 1 88 ? -2.590 4.660 -10.918 1.00 96.50 88 LEU A N 1
ATOM 731 C CA . LEU A 1 88 ? -1.347 3.916 -10.656 1.00 96.50 88 LEU A CA 1
ATOM 732 C C . LEU A 1 88 ? -0.146 4.503 -11.410 1.00 96.50 88 LEU A C 1
ATOM 734 O O . LEU A 1 88 ? 0.949 4.581 -10.861 1.00 96.50 88 LEU A O 1
ATOM 738 N N . GLU A 1 89 ? -0.360 4.967 -12.639 1.00 96.94 89 GLU A N 1
ATOM 739 C CA . GLU A 1 89 ? 0.648 5.673 -13.426 1.00 96.94 89 GLU A CA 1
ATOM 740 C C . GLU A 1 89 ? 1.086 6.978 -12.779 1.00 96.94 89 GLU A C 1
ATOM 742 O O . GLU A 1 89 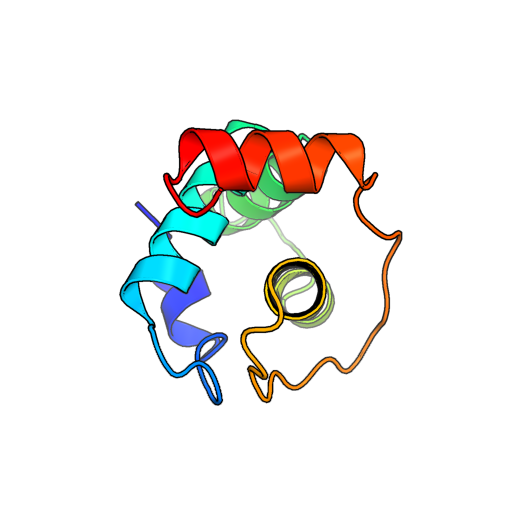? 2.282 7.184 -12.587 1.00 96.94 89 GLU A O 1
ATOM 747 N N . LYS A 1 90 ? 0.128 7.817 -12.375 1.00 96.75 90 LYS A N 1
ATOM 748 C CA . LYS A 1 90 ? 0.426 9.053 -11.654 1.00 96.75 90 LYS A CA 1
ATOM 749 C C . LYS A 1 90 ? 1.218 8.772 -10.378 1.00 96.75 90 LYS A C 1
ATOM 751 O O . LYS A 1 90 ? 2.211 9.441 -10.127 1.00 96.75 90 LYS A O 1
ATOM 756 N N . VAL A 1 91 ? 0.797 7.779 -9.592 1.00 96.50 91 VAL A N 1
ATOM 757 C CA . VAL A 1 91 ? 1.497 7.395 -8.358 1.00 96.50 91 VAL A CA 1
ATOM 758 C C . VAL A 1 91 ? 2.934 6.965 -8.665 1.00 96.50 91 VAL A C 1
ATOM 760 O O . VAL A 1 91 ? 3.851 7.423 -7.995 1.00 96.50 91 VAL A O 1
ATOM 763 N N . ALA A 1 92 ? 3.143 6.136 -9.691 1.00 96.12 92 ALA A N 1
ATOM 764 C CA . ALA A 1 92 ? 4.477 5.675 -10.065 1.00 96.12 92 ALA A CA 1
ATOM 765 C C . ALA A 1 92 ? 5.406 6.818 -10.497 1.00 96.12 92 ALA A C 1
ATOM 767 O O . ALA A 1 92 ? 6.551 6.856 -10.056 1.00 96.12 92 ALA A O 1
ATOM 768 N N . ILE A 1 93 ? 4.915 7.772 -11.294 1.00 96.69 93 ILE A N 1
ATOM 769 C CA . ILE A 1 93 ? 5.691 8.956 -11.706 1.00 96.69 93 ILE A CA 1
ATOM 770 C C . ILE A 1 93 ? 6.090 9.789 -10.480 1.00 96.69 93 ILE A C 1
ATOM 772 O O . ILE A 1 93 ? 7.248 10.164 -10.321 1.00 96.69 93 ILE A O 1
ATOM 776 N N . GLU A 1 94 ? 5.145 10.041 -9.576 1.00 96.25 94 GLU A N 1
ATOM 777 C CA . GLU A 1 94 ? 5.371 10.855 -8.372 1.00 96.25 94 GLU A CA 1
ATOM 778 C C . GLU A 1 94 ? 6.329 10.186 -7.374 1.00 96.25 94 GLU A C 1
ATOM 780 O O . GLU A 1 94 ? 7.003 10.865 -6.599 1.00 96.25 94 GLU A O 1
ATOM 785 N N . LEU A 1 95 ? 6.416 8.854 -7.403 1.00 95.44 95 LEU A N 1
ATOM 786 C CA . LEU A 1 95 ? 7.354 8.071 -6.597 1.00 95.44 95 LEU A CA 1
ATOM 787 C C . LEU A 1 95 ? 8.692 7.793 -7.305 1.00 95.44 95 LEU A C 1
ATOM 789 O O . LEU A 1 95 ? 9.575 7.199 -6.685 1.00 95.44 95 LEU A O 1
ATOM 793 N N . GLY A 1 96 ? 8.869 8.240 -8.555 1.00 93.75 96 GLY A N 1
ATOM 794 C CA . GLY A 1 96 ? 10.092 8.033 -9.339 1.00 93.75 96 GLY A CA 1
ATOM 795 C C . GLY A 1 96 ? 10.282 6.600 -9.850 1.00 93.75 96 GLY A C 1
ATOM 796 O O . GLY A 1 96 ? 11.411 6.175 -10.086 1.00 93.75 96 GLY A O 1
ATOM 797 N N . ASP A 1 97 ? 9.187 5.850 -9.990 1.00 91.00 97 ASP A N 1
ATOM 798 C CA . ASP A 1 97 ? 9.161 4.456 -10.448 1.00 91.00 97 ASP A CA 1
ATOM 799 C C . ASP A 1 97 ? 8.878 4.316 -11.957 1.00 91.00 97 ASP A C 1
ATOM 801 O O . ASP A 1 97 ? 8.901 3.202 -12.490 1.00 91.00 97 ASP A O 1
ATOM 805 N N . LYS A 1 98 ? 8.607 5.435 -12.642 1.00 84.06 98 LYS A N 1
ATOM 806 C CA . LYS A 1 98 ? 8.453 5.557 -14.098 1.00 84.06 98 LYS A CA 1
ATOM 807 C C . LYS A 1 98 ? 9.026 6.869 -14.618 1.00 84.06 98 LYS A C 1
ATOM 809 O O . LYS A 1 98 ? 9.058 7.842 -13.835 1.00 84.06 98 LYS A O 1
#